Protein AF-A0A8T9BT32-F1 (afdb_monomer_lite)

Radius of gyration: 22.0 Å; chains: 1; bounding box: 37×27×82 Å

Foldseek 3Di:
DDDDDDDDDPPPPPPDDAFQQVWDFPDKDKDWDQADPPWDWDWDGDGNDIDIDGPDGDDDDDVPDPDDTDMDIDTDIDDDPPDDDDDPDDDDDDDDDADPPDDDDDDDDDDDDD

pLDDT: mean 77.17, std 12.27, range [41.19, 91.25]

Structure (mmCIF, N/CA/C/O backbone):
data_AF-A0A8T9BT32-F1
#
_entry.id   AF-A0A8T9BT32-F1
#
loop_
_atom_site.group_PDB
_atom_site.id
_atom_site.type_symbol
_atom_site.label_atom_id
_atom_site.label_alt_id
_atom_site.label_comp_id
_atom_site.label_asym_id
_atom_site.label_entity_id
_atom_site.label_seq_id
_atom_site.pdbx_PDB_ins_code
_atom_site.Cartn_x
_atom_site.Cartn_y
_atom_site.Cartn_z
_atom_site.occupancy
_atom_site.B_iso_or_equiv
_atom_site.auth_seq_id
_atom_site.auth_comp_id
_atom_site.auth_asym_id
_atom_site.auth_atom_id
_atom_site.pdbx_PDB_model_num
ATOM 1 N N . MET A 1 1 ? -23.658 -10.779 -61.616 1.00 41.19 1 MET A N 1
ATOM 2 C CA . MET A 1 1 ? -22.686 -9.852 -60.999 1.00 41.19 1 MET A CA 1
ATOM 3 C C . MET A 1 1 ? -22.618 -10.189 -59.516 1.00 41.19 1 MET A C 1
ATOM 5 O O . MET A 1 1 ? -23.593 -9.952 -58.820 1.00 41.19 1 MET A O 1
ATOM 9 N N . LEU A 1 2 ? -21.547 -10.854 -59.073 1.00 46.88 2 LEU A N 1
ATOM 10 C CA . LEU A 1 2 ? -21.310 -11.222 -57.670 1.00 46.88 2 LEU A CA 1
ATOM 11 C C . LEU A 1 2 ? -20.395 -10.161 -57.037 1.00 46.88 2 LEU A C 1
ATOM 13 O O . LEU A 1 2 ? -19.299 -9.937 -57.543 1.00 46.88 2 LEU A O 1
ATOM 17 N N . TYR A 1 3 ? -20.833 -9.533 -55.948 1.00 52.00 3 TYR A N 1
ATOM 18 C CA . TYR A 1 3 ? -19.992 -8.696 -55.084 1.00 52.00 3 TYR A CA 1
ATOM 19 C C . TYR A 1 3 ? -19.387 -9.584 -53.986 1.00 52.00 3 TYR A C 1
ATOM 21 O O . TYR A 1 3 ? -20.158 -10.277 -53.317 1.00 52.00 3 TYR A O 1
ATOM 29 N N . PRO A 1 4 ? -18.063 -9.594 -53.746 1.00 56.88 4 PRO A N 1
ATOM 30 C CA . PRO A 1 4 ? -17.529 -10.280 -52.583 1.00 56.88 4 PRO A CA 1
ATOM 31 C C . PRO A 1 4 ? -17.692 -9.375 -51.354 1.00 56.88 4 PRO A C 1
ATOM 33 O O . PRO A 1 4 ? -17.246 -8.228 -51.339 1.00 56.88 4 PRO A O 1
ATOM 36 N N . LEU A 1 5 ? -18.343 -9.898 -50.315 1.00 57.25 5 LEU A N 1
ATOM 37 C CA . LEU A 1 5 ? -18.316 -9.328 -48.969 1.00 57.25 5 LEU A CA 1
ATOM 38 C C . LEU A 1 5 ? -16.901 -9.510 -48.408 1.00 57.25 5 LEU A C 1
ATOM 40 O O . LEU A 1 5 ? -16.501 -10.620 -48.060 1.00 57.25 5 LEU A O 1
ATOM 44 N N . ALA A 1 6 ? -16.130 -8.426 -48.348 1.00 56.75 6 ALA A N 1
ATOM 45 C CA . ALA A 1 6 ? -14.842 -8.412 -47.671 1.00 56.75 6 ALA A CA 1
ATOM 46 C C . ALA A 1 6 ? -15.072 -8.417 -46.151 1.00 56.75 6 ALA A C 1
ATOM 48 O O . ALA A 1 6 ? -15.494 -7.419 -45.569 1.00 56.75 6 ALA A O 1
ATOM 49 N N . VAL A 1 7 ? -14.811 -9.555 -45.508 1.00 61.25 7 VAL A N 1
ATOM 50 C CA . VAL A 1 7 ? -14.783 -9.674 -44.047 1.00 61.25 7 VAL A CA 1
ATOM 51 C C . VAL A 1 7 ? -13.437 -9.131 -43.568 1.00 61.25 7 VAL A C 1
ATOM 53 O O . VAL A 1 7 ? -12.406 -9.781 -43.724 1.00 61.25 7 VAL A O 1
ATOM 56 N N . ALA A 1 8 ? -13.431 -7.920 -43.013 1.00 60.69 8 ALA A N 1
ATOM 57 C CA . ALA A 1 8 ? -12.257 -7.370 -42.349 1.00 60.69 8 ALA A CA 1
ATOM 58 C C . ALA A 1 8 ? -12.088 -8.052 -40.981 1.00 60.69 8 ALA A C 1
ATOM 60 O O . ALA A 1 8 ? -12.814 -7.757 -40.033 1.00 60.69 8 ALA A O 1
ATOM 61 N N . ALA A 1 9 ? -11.144 -8.987 -40.881 1.00 60.22 9 ALA A N 1
ATOM 62 C CA . ALA A 1 9 ? -10.727 -9.552 -39.605 1.00 60.22 9 ALA A CA 1
ATOM 63 C C . ALA A 1 9 ? -9.873 -8.517 -38.853 1.00 60.22 9 ALA A C 1
ATOM 65 O O . ALA A 1 9 ? -8.714 -8.287 -39.197 1.00 60.22 9 ALA A O 1
ATOM 66 N N . LEU A 1 10 ? -10.449 -7.875 -37.833 1.00 60.66 10 LEU A N 1
ATOM 67 C CA . LEU A 1 10 ? -9.687 -7.102 -36.854 1.00 60.66 10 LEU A CA 1
ATOM 68 C C . LEU A 1 10 ? -8.825 -8.074 -36.039 1.00 60.66 10 LEU A C 1
ATOM 70 O O . LEU A 1 10 ? -9.321 -8.774 -35.158 1.00 60.66 10 LEU A O 1
ATOM 74 N N . LEU A 1 11 ? -7.528 -8.118 -36.339 1.00 57.34 11 LEU A N 1
ATOM 75 C CA . LEU A 1 11 ? -6.535 -8.731 -35.464 1.00 57.34 11 LEU A CA 1
ATOM 76 C C . LEU A 1 11 ? -6.425 -7.857 -34.208 1.00 57.34 11 LEU A C 1
ATOM 78 O O . LEU A 1 11 ? -5.738 -6.838 -34.203 1.00 57.34 11 LEU A O 1
ATOM 82 N N . ALA A 1 12 ? -7.147 -8.229 -33.153 1.00 57.91 12 ALA A N 1
ATOM 83 C CA . ALA A 1 12 ? -6.936 -7.661 -31.832 1.00 57.91 12 ALA A CA 1
ATOM 84 C C . ALA A 1 12 ? -5.557 -8.115 -31.334 1.00 57.91 12 ALA A C 1
ATOM 86 O O . ALA A 1 12 ? -5.369 -9.268 -30.945 1.00 57.91 12 ALA A O 1
ATOM 87 N N . SER A 1 13 ? -4.573 -7.221 -31.384 1.00 55.69 13 SER A N 1
ATOM 88 C CA . SER A 1 13 ? -3.286 -7.434 -30.728 1.00 55.69 13 SER A CA 1
ATOM 89 C C . SER A 1 13 ? -3.512 -7.447 -29.219 1.00 55.69 13 SER A C 1
ATOM 91 O O . SER A 1 13 ? -3.672 -6.396 -28.602 1.00 55.69 13 SER A O 1
ATOM 93 N N . PHE A 1 14 ? -3.536 -8.633 -28.612 1.00 55.38 14 PHE A N 1
ATOM 94 C CA . PHE A 1 14 ? -3.454 -8.756 -27.161 1.00 55.38 14 PHE A CA 1
ATOM 95 C C . PHE A 1 14 ? -2.028 -8.394 -26.749 1.00 55.38 14 PHE A C 1
ATOM 97 O O . PHE A 1 14 ? -1.112 -9.210 -26.840 1.00 55.38 14 PHE A O 1
ATOM 104 N N . THR A 1 15 ? -1.815 -7.150 -26.328 1.00 58.97 15 THR A N 1
ATOM 105 C CA . THR A 1 15 ? -0.602 -6.785 -25.597 1.00 58.97 15 THR A CA 1
ATOM 106 C C . THR A 1 15 ? -0.613 -7.563 -24.288 1.00 58.97 15 THR A C 1
ATOM 108 O O . THR A 1 15 ? -1.378 -7.242 -23.377 1.00 58.97 15 THR A O 1
ATOM 111 N N . GLN A 1 16 ? 0.190 -8.622 -24.209 1.00 62.41 16 GLN A N 1
ATOM 112 C CA . GLN A 1 16 ? 0.382 -9.352 -22.966 1.00 62.41 16 GLN A CA 1
ATOM 113 C C . GLN A 1 16 ? 1.037 -8.405 -21.958 1.00 62.41 16 GLN A C 1
ATOM 115 O O . GLN A 1 16 ? 2.130 -7.894 -22.202 1.00 62.41 16 GLN A O 1
ATOM 120 N N . ALA A 1 17 ? 0.338 -8.128 -20.855 1.00 69.25 17 ALA A N 1
ATOM 121 C CA . ALA A 1 17 ? 0.871 -7.297 -19.788 1.00 69.25 17 ALA A CA 1
ATOM 122 C C . ALA A 1 17 ? 2.151 -7.944 -19.251 1.00 69.25 17 ALA A C 1
ATOM 124 O O . ALA A 1 17 ? 2.162 -9.130 -18.914 1.00 69.25 17 ALA A O 1
ATOM 125 N N . ALA A 1 18 ? 3.230 -7.171 -19.185 1.00 74.88 18 ALA A N 1
ATOM 126 C CA . ALA A 1 18 ? 4.459 -7.657 -18.589 1.00 74.88 18 ALA A CA 1
ATOM 127 C C . ALA A 1 18 ? 4.226 -7.970 -17.097 1.00 74.88 18 ALA A C 1
ATOM 129 O O . ALA A 1 18 ? 3.472 -7.241 -16.440 1.00 74.88 18 ALA A O 1
ATOM 130 N N . PRO A 1 19 ? 4.817 -9.049 -16.554 1.00 79.69 19 PRO A N 1
ATOM 131 C CA . PRO A 1 19 ? 4.597 -9.427 -15.164 1.00 79.69 19 PRO A CA 1
ATOM 132 C C . PRO A 1 19 ? 5.104 -8.342 -14.212 1.00 79.69 19 PRO A C 1
ATOM 134 O O . PRO A 1 19 ? 6.214 -7.833 -14.364 1.00 79.69 19 PRO A O 1
ATOM 137 N N . LEU A 1 20 ? 4.291 -7.981 -13.224 1.00 80.00 20 LEU A N 1
ATOM 138 C CA . LEU A 1 20 ? 4.608 -6.923 -12.267 1.00 80.00 20 LEU A CA 1
ATOM 139 C C . LEU A 1 20 ? 5.690 -7.356 -11.265 1.00 80.00 20 LEU A C 1
ATOM 141 O O . LEU A 1 20 ? 6.420 -6.521 -10.746 1.00 80.00 20 LEU A O 1
ATOM 145 N N . ASP A 1 21 ? 5.820 -8.656 -11.013 1.00 79.75 21 ASP A N 1
ATOM 146 C CA . ASP A 1 21 ? 6.877 -9.252 -10.187 1.00 79.75 21 ASP A CA 1
ATOM 147 C C . ASP A 1 21 ? 8.282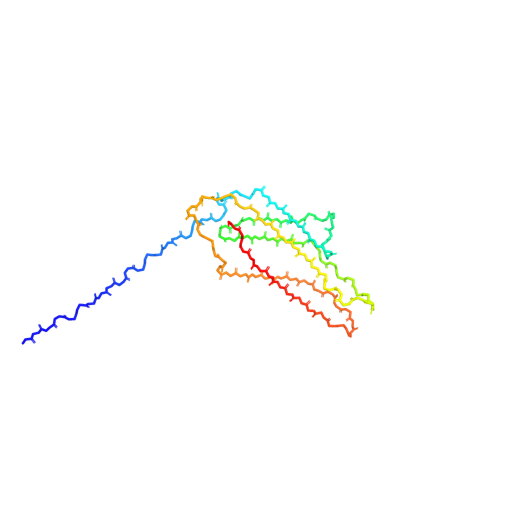 -9.182 -10.812 1.00 79.75 21 ASP A C 1
ATOM 149 O O . ASP A 1 21 ? 9.273 -9.347 -10.104 1.00 79.75 21 ASP A O 1
ATOM 153 N N . THR A 1 22 ? 8.387 -8.852 -12.104 1.00 82.75 22 THR A N 1
ATOM 154 C CA . THR A 1 22 ? 9.670 -8.501 -12.741 1.00 82.75 22 THR A CA 1
ATOM 155 C C . THR A 1 22 ? 10.102 -7.062 -12.457 1.00 82.75 22 THR A C 1
ATOM 157 O O . THR A 1 22 ? 11.245 -6.695 -12.736 1.00 82.75 22 THR A O 1
ATOM 160 N N . LEU A 1 23 ? 9.209 -6.239 -11.898 1.00 83.19 23 LEU A N 1
ATOM 161 C CA . LEU A 1 23 ? 9.491 -4.853 -11.551 1.00 83.19 23 LEU A CA 1
ATOM 162 C C . LEU A 1 23 ? 10.016 -4.744 -10.121 1.00 83.19 23 LEU A C 1
ATOM 164 O O . LEU A 1 23 ? 9.657 -5.507 -9.225 1.00 83.19 23 LEU A O 1
ATOM 168 N N . THR A 1 24 ? 10.865 -3.746 -9.895 1.00 86.12 24 THR A N 1
ATOM 169 C CA . THR A 1 24 ? 11.436 -3.498 -8.571 1.00 86.12 24 THR A CA 1
ATOM 170 C C . THR A 1 24 ? 10.526 -2.576 -7.768 1.00 86.12 24 THR A C 1
ATOM 172 O O . THR A 1 24 ? 10.271 -1.440 -8.169 1.00 86.12 24 THR A O 1
ATOM 175 N N . LEU A 1 25 ? 10.079 -3.050 -6.605 1.00 87.69 25 LEU A N 1
ATOM 176 C CA . LEU A 1 25 ? 9.476 -2.218 -5.565 1.00 87.69 25 LEU A CA 1
ATOM 177 C C . LEU A 1 25 ? 10.585 -1.379 -4.923 1.00 87.69 25 LEU A C 1
ATOM 179 O O . LEU A 1 25 ? 11.477 -1.924 -4.275 1.00 87.69 25 LEU A O 1
ATOM 183 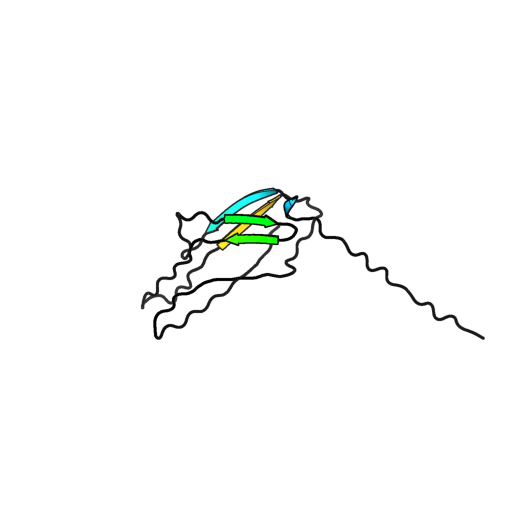N N . THR A 1 26 ? 10.566 -0.065 -5.124 1.00 88.81 26 THR A N 1
ATOM 184 C CA . THR A 1 26 ? 11.640 0.826 -4.650 1.00 88.81 26 THR A CA 1
ATOM 185 C C . THR A 1 26 ? 11.312 1.500 -3.331 1.00 88.81 26 THR A C 1
ATOM 187 O O . THR A 1 26 ? 12.217 1.868 -2.582 1.00 88.81 26 THR A O 1
ATOM 190 N N . ASN A 1 27 ? 10.027 1.674 -3.029 1.00 88.25 27 ASN A N 1
ATOM 191 C CA . ASN A 1 27 ? 9.594 2.273 -1.781 1.00 88.25 27 ASN A CA 1
ATOM 192 C C . ASN A 1 27 ? 8.207 1.776 -1.379 1.00 88.25 27 ASN A C 1
ATOM 194 O O . ASN A 1 27 ? 7.328 1.591 -2.220 1.00 88.25 27 ASN A O 1
ATOM 198 N N . ILE A 1 28 ? 8.026 1.592 -0.076 1.00 88.56 28 ILE A N 1
ATOM 199 C CA . ILE A 1 28 ? 6.731 1.370 0.554 1.00 88.56 28 ILE A CA 1
ATOM 200 C C . ILE A 1 28 ? 6.613 2.442 1.629 1.00 88.56 28 ILE A C 1
ATOM 202 O O . ILE A 1 28 ? 7.462 2.523 2.518 1.00 88.56 28 ILE A O 1
ATOM 206 N N . SER A 1 29 ? 5.575 3.264 1.543 1.00 88.44 29 SER A N 1
ATOM 207 C CA . SER A 1 29 ? 5.272 4.278 2.550 1.00 88.44 29 SER A CA 1
ATOM 208 C C . SER A 1 29 ? 3.816 4.182 2.967 1.00 88.44 29 SER A C 1
ATOM 210 O O . SER A 1 29 ? 2.942 3.830 2.176 1.00 88.44 29 SER A O 1
ATOM 212 N N . HIS A 1 30 ? 3.555 4.484 4.231 1.00 87.81 30 HIS A N 1
ATOM 213 C CA . HIS A 1 30 ? 2.210 4.541 4.777 1.00 87.81 30 HIS A CA 1
ATOM 214 C C . HIS A 1 30 ? 2.050 5.811 5.606 1.00 87.81 30 HIS A C 1
ATOM 216 O O . HIS A 1 30 ? 3.023 6.345 6.137 1.00 87.81 30 HIS A O 1
ATOM 222 N N . TRP A 1 31 ? 0.827 6.323 5.675 1.00 86.56 31 TRP A N 1
ATOM 223 C CA . TRP A 1 31 ? 0.505 7.537 6.423 1.00 86.56 31 TRP A CA 1
ATOM 224 C C . TRP A 1 31 ? -0.969 7.538 6.823 1.00 86.56 31 TRP A C 1
ATOM 226 O O . TRP A 1 31 ? -1.746 6.686 6.398 1.00 86.56 31 TRP A O 1
ATOM 236 N N . GLY A 1 32 ? -1.364 8.528 7.615 1.00 84.31 32 GLY A N 1
ATOM 237 C CA . GLY A 1 32 ? -2.736 8.677 8.087 1.00 84.31 32 GLY A CA 1
ATOM 238 C C . GLY A 1 32 ? -2.885 8.305 9.555 1.00 84.31 32 GLY A C 1
ATOM 239 O O . GLY A 1 32 ? -2.016 7.681 10.165 1.00 84.31 32 GLY A O 1
ATOM 240 N N . THR A 1 33 ? -3.987 8.762 10.132 1.00 82.69 33 THR A N 1
ATOM 241 C CA . THR A 1 33 ? -4.226 8.749 11.578 1.00 82.69 33 THR A CA 1
ATOM 242 C C . THR A 1 33 ? -4.808 7.431 12.086 1.00 82.69 33 THR A C 1
ATOM 244 O O . THR A 1 33 ? -4.729 7.163 13.279 1.00 82.69 33 THR A O 1
ATOM 247 N N . GLY A 1 34 ? -5.340 6.584 11.195 1.00 80.50 34 GLY A N 1
ATOM 248 C CA . GLY A 1 34 ? -5.839 5.249 11.549 1.00 80.50 34 GLY A CA 1
ATOM 249 C C . GLY A 1 34 ? -4.792 4.135 11.432 1.00 80.50 34 GLY A C 1
ATOM 250 O O . GLY A 1 34 ? -5.088 2.978 11.730 1.00 80.50 34 GLY A O 1
ATOM 251 N N . CYS A 1 35 ? -3.575 4.462 10.983 1.00 80.62 35 CYS A N 1
ATOM 252 C CA . CYS A 1 35 ? -2.494 3.492 10.824 1.00 80.62 35 CYS A CA 1
ATOM 253 C C . CYS A 1 35 ? -1.696 3.347 12.118 1.00 80.62 35 CYS A C 1
ATOM 255 O O . CYS A 1 35 ? -1.257 4.367 12.663 1.00 80.62 35 CYS A O 1
ATOM 257 N N . PRO A 1 36 ? -1.405 2.114 12.569 1.00 72.56 36 PRO A N 1
ATOM 258 C CA . PRO A 1 36 ? -0.431 1.925 13.629 1.00 72.56 36 PRO A CA 1
ATOM 259 C C . PRO A 1 36 ? 0.946 2.360 13.107 1.00 72.56 36 PRO A C 1
ATOM 261 O O . PRO A 1 36 ? 1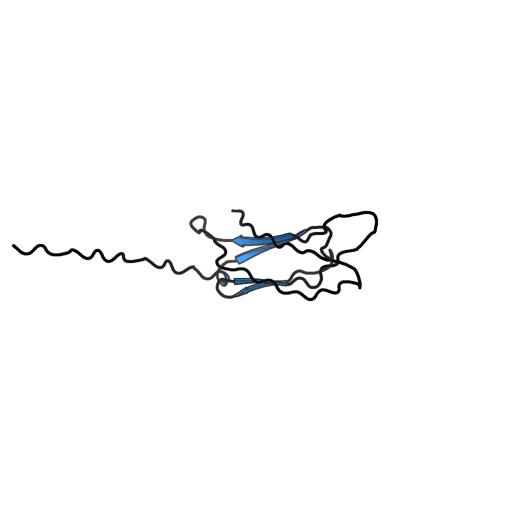.406 1.889 12.067 1.00 72.56 36 PRO A O 1
ATOM 264 N N . GLN A 1 37 ? 1.573 3.316 13.792 1.00 71.75 37 GLN A N 1
ATOM 265 C CA . GLN A 1 37 ? 2.812 3.968 13.335 1.00 71.75 37 GLN A CA 1
ATOM 266 C C . GLN A 1 37 ? 4.048 3.069 13.476 1.00 71.75 37 GLN A C 1
ATOM 268 O O . GLN A 1 37 ? 5.061 3.270 12.819 1.00 71.75 37 GLN A O 1
ATOM 273 N N . ASP A 1 38 ? 3.946 2.073 14.340 1.00 70.00 38 ASP A N 1
ATOM 274 C CA . ASP A 1 38 ? 4.937 1.058 14.675 1.00 70.00 38 ASP A CA 1
ATOM 275 C C . ASP A 1 38 ? 4.734 -0.257 13.903 1.00 70.00 38 ASP A C 1
ATOM 277 O O . ASP A 1 38 ? 5.564 -1.165 13.972 1.00 70.00 38 ASP A O 1
ATOM 281 N N . SER A 1 39 ? 3.640 -0.372 13.147 1.00 66.50 39 SER A N 1
ATOM 282 C CA . SER A 1 39 ? 3.317 -1.573 12.384 1.00 66.50 39 SER A CA 1
ATOM 283 C C . SER A 1 39 ? 3.958 -1.573 11.004 1.00 66.50 39 SER A C 1
ATOM 285 O O . SER A 1 39 ? 3.728 -0.679 10.192 1.00 66.50 39 SER A O 1
ATOM 287 N N . SER A 1 40 ? 4.691 -2.642 10.692 1.00 74.75 40 SER A N 1
ATOM 288 C CA . SER A 1 40 ? 5.188 -2.877 9.341 1.00 74.75 40 SER A CA 1
ATOM 289 C C . SER A 1 40 ? 4.054 -3.360 8.434 1.00 74.75 40 SER A C 1
ATOM 291 O O . SER A 1 40 ? 3.472 -4.431 8.619 1.00 74.75 40 SER A O 1
ATOM 293 N N . VAL A 1 41 ? 3.732 -2.561 7.418 1.00 84.19 41 VAL A N 1
ATOM 294 C CA . VAL A 1 41 ? 2.900 -3.015 6.301 1.00 84.19 41 VAL A CA 1
ATOM 295 C C . VAL A 1 41 ? 3.717 -4.004 5.478 1.00 84.19 41 VAL A C 1
ATOM 297 O O . VAL A 1 41 ? 4.850 -3.713 5.095 1.00 84.19 41 VAL A O 1
ATOM 300 N N . SER A 1 42 ? 3.146 -5.169 5.183 1.00 87.38 42 SER A N 1
ATOM 301 C CA . SER A 1 42 ? 3.780 -6.123 4.269 1.00 87.38 42 SER A CA 1
ATOM 302 C C . SER A 1 42 ? 3.245 -5.912 2.858 1.00 87.38 42 SER A C 1
ATOM 304 O O . SER A 1 42 ? 2.033 -5.869 2.651 1.00 87.38 42 SER A O 1
ATOM 306 N N . VAL A 1 43 ? 4.148 -5.764 1.890 1.00 89.44 43 VAL A N 1
ATOM 307 C CA . VAL A 1 43 ? 3.813 -5.631 0.469 1.00 89.44 43 VAL A CA 1
ATOM 308 C C . VAL A 1 43 ? 4.614 -6.659 -0.313 1.00 89.44 43 VAL A C 1
ATOM 310 O O . VAL A 1 43 ? 5.808 -6.836 -0.081 1.00 89.44 43 VAL A O 1
ATOM 313 N N . SER A 1 44 ? 3.950 -7.351 -1.230 1.00 88.69 44 SER A N 1
ATOM 314 C CA . SER A 1 44 ? 4.560 -8.339 -2.118 1.00 88.69 44 SER A CA 1
ATOM 315 C C . SER A 1 44 ? 3.936 -8.266 -3.505 1.00 88.69 44 SER A C 1
ATOM 317 O O . SER A 1 44 ? 2.802 -7.813 -3.666 1.00 88.69 44 SER A O 1
ATOM 319 N N . THR A 1 45 ? 4.670 -8.727 -4.510 1.00 88.50 45 THR A N 1
ATOM 320 C CA . THR A 1 45 ? 4.183 -8.887 -5.881 1.00 88.50 45 THR A CA 1
ATOM 321 C C . THR A 1 45 ? 4.096 -10.368 -6.227 1.00 88.50 45 THR A C 1
ATOM 323 O O . THR A 1 45 ? 4.899 -11.179 -5.768 1.00 88.50 45 THR A O 1
ATOM 326 N N . SER A 1 46 ? 3.084 -10.746 -7.004 1.00 85.75 46 SER A N 1
ATOM 327 C CA . SER A 1 46 ? 2.952 -12.099 -7.550 1.00 85.75 46 SER A CA 1
ATOM 328 C C . SER A 1 46 ? 2.249 -12.019 -8.900 1.00 85.75 46 SER A C 1
ATOM 330 O O . SER A 1 46 ? 1.093 -11.588 -8.969 1.00 85.75 46 SER A O 1
ATOM 332 N N . GLY A 1 47 ? 2.954 -12.363 -9.981 1.00 85.88 47 GLY A N 1
ATOM 333 C CA . GLY A 1 47 ? 2.471 -12.163 -11.344 1.00 85.88 47 GLY A CA 1
ATOM 334 C C . GLY A 1 47 ? 2.151 -10.692 -11.609 1.00 85.88 47 GLY A C 1
ATOM 335 O O . GLY A 1 47 ? 3.016 -9.827 -11.505 1.00 85.88 47 GLY A O 1
ATOM 336 N N . ASN A 1 48 ? 0.891 -10.390 -11.924 1.00 86.94 48 ASN A N 1
ATOM 337 C CA . ASN A 1 48 ? 0.405 -9.030 -12.183 1.00 86.94 48 ASN A CA 1
ATOM 338 C C . ASN A 1 48 ? -0.300 -8.379 -10.977 1.00 86.94 48 ASN A C 1
ATOM 340 O O . ASN A 1 48 ? -0.991 -7.374 -11.146 1.00 86.94 48 ASN A O 1
ATOM 344 N N . SER A 1 49 ? -0.133 -8.933 -9.774 1.00 88.06 49 SER A N 1
ATOM 345 C CA . SER A 1 49 ? -0.824 -8.479 -8.563 1.00 88.06 49 SER A CA 1
ATOM 346 C C . SER A 1 49 ? 0.133 -7.867 -7.545 1.00 88.06 49 SER A C 1
ATOM 348 O O . SER A 1 49 ? 1.193 -8.427 -7.261 1.00 88.06 49 SER A O 1
ATOM 350 N N . ILE A 1 50 ? -0.290 -6.756 -6.936 1.00 89.00 50 ILE A N 1
ATOM 351 C CA . ILE A 1 50 ? 0.297 -6.213 -5.704 1.00 89.00 50 ILE A CA 1
ATOM 352 C C . ILE A 1 50 ? -0.571 -6.679 -4.540 1.00 89.00 50 ILE A C 1
ATOM 354 O O . ILE A 1 50 ? -1.770 -6.405 -4.508 1.00 89.00 50 ILE A O 1
ATOM 358 N N . ASN A 1 51 ? 0.039 -7.354 -3.574 1.00 91.25 51 ASN A N 1
ATOM 359 C CA . ASN A 1 51 ? -0.613 -7.780 -2.346 1.00 91.25 51 ASN A CA 1
ATOM 360 C C . ASN A 1 51 ? -0.067 -6.950 -1.191 1.00 91.25 51 ASN A C 1
ATOM 362 O O . ASN A 1 51 ? 1.122 -7.030 -0.882 1.00 91.25 51 ASN A O 1
ATOM 366 N N . ALA A 1 52 ? -0.940 -6.182 -0.548 1.00 89.50 52 ALA A N 1
ATOM 367 C CA . ALA A 1 52 ? -0.622 -5.429 0.652 1.00 89.50 52 ALA A CA 1
ATOM 368 C C . ALA A 1 52 ? -1.427 -5.968 1.832 1.00 89.50 52 ALA A C 1
ATOM 370 O O . ALA A 1 52 ? -2.636 -6.179 1.721 1.00 89.50 52 ALA A O 1
ATOM 371 N N . LYS A 1 53 ? -0.762 -6.171 2.968 1.00 88.31 53 LYS A N 1
ATOM 372 C CA . LYS A 1 53 ? -1.400 -6.597 4.209 1.00 88.31 53 LYS A CA 1
ATOM 373 C C . LYS A 1 53 ? -0.993 -5.671 5.344 1.00 88.31 53 LYS A C 1
ATOM 375 O O . LYS A 1 53 ? 0.179 -5.598 5.723 1.00 88.31 53 LYS A O 1
ATOM 380 N N . TYR A 1 54 ? -2.009 -5.012 5.887 1.00 82.75 54 TYR A N 1
ATOM 381 C CA . TYR A 1 54 ? -1.945 -4.284 7.142 1.00 82.75 54 TYR A CA 1
ATOM 382 C C . TYR A 1 54 ? -2.193 -5.249 8.306 1.00 82.75 54 TYR A C 1
ATOM 384 O O . TYR A 1 54 ? -3.081 -6.098 8.201 1.00 82.75 54 TYR A O 1
ATOM 392 N N . PRO A 1 55 ? -1.425 -5.154 9.404 1.00 79.38 55 PRO A N 1
ATOM 393 C CA . PRO A 1 55 ? -1.641 -6.007 10.569 1.00 79.38 55 PRO A CA 1
ATOM 394 C C . PRO A 1 55 ? -2.897 -5.608 11.349 1.00 79.38 55 PRO A C 1
ATOM 396 O O . PRO A 1 55 ? -3.613 -6.480 11.831 1.00 79.38 55 PRO A O 1
ATOM 399 N N . SER A 1 56 ? -3.184 -4.310 11.452 1.00 76.56 56 SER A N 1
ATOM 400 C CA . SER A 1 56 ? -4.396 -3.799 12.083 1.00 76.56 56 SER A CA 1
ATOM 401 C C . SER A 1 56 ? -4.725 -2.391 11.588 1.00 76.56 56 SER A C 1
ATOM 403 O O . SER A 1 56 ? -3.849 -1.632 11.171 1.00 76.56 56 SER A O 1
ATOM 405 N N . PHE A 1 57 ? -6.012 -2.061 11.638 1.00 74.19 57 PHE A N 1
ATOM 406 C CA . PHE A 1 57 ? -6.544 -0.717 11.460 1.00 74.19 57 PHE A CA 1
ATOM 407 C C . PHE A 1 57 ? -7.430 -0.435 12.670 1.00 74.19 57 PHE A C 1
ATOM 409 O O . PHE A 1 57 ? -8.383 -1.173 12.920 1.00 74.19 57 PHE A O 1
ATOM 416 N N . ALA A 1 58 ? -7.080 0.577 13.460 1.00 71.25 58 ALA A N 1
ATOM 417 C CA . ALA A 1 58 ? -7.820 0.924 14.664 1.00 71.25 58 ALA A CA 1
ATOM 418 C C . ALA A 1 58 ? -8.516 2.265 14.450 1.00 71.25 58 ALA A C 1
ATOM 420 O O . ALA A 1 58 ? -7.869 3.281 14.204 1.00 71.25 58 ALA A O 1
ATOM 421 N N . VAL A 1 59 ? -9.842 2.264 14.568 1.00 70.38 59 VAL A N 1
ATOM 422 C CA . VAL A 1 59 ? -10.648 3.486 14.555 1.00 70.38 59 VAL A CA 1
ATOM 423 C C . VAL A 1 59 ? -11.174 3.708 15.962 1.00 70.38 59 VAL A C 1
ATOM 425 O O . VAL A 1 59 ? -11.893 2.871 16.505 1.00 70.38 59 VAL A O 1
ATOM 428 N N . THR A 1 60 ? -10.808 4.828 16.572 1.00 67.38 60 THR A N 1
ATOM 429 C CA . THR A 1 60 ? -11.361 5.251 17.857 1.00 67.38 60 THR A CA 1
ATOM 430 C C . THR A 1 60 ? -12.696 5.953 17.643 1.00 67.38 60 THR A C 1
ATOM 432 O O . THR A 1 60 ? -12.798 6.919 16.894 1.00 67.38 60 THR A O 1
ATOM 435 N N . THR A 1 61 ? -13.737 5.482 18.327 1.00 60.28 61 THR A N 1
ATOM 436 C CA . THR A 1 61 ? -15.038 6.156 18.376 1.00 60.28 61 THR A CA 1
ATOM 437 C C . THR A 1 61 ? -15.030 7.149 19.537 1.00 60.28 61 THR A C 1
ATOM 439 O O . THR A 1 61 ? -15.262 6.755 20.683 1.00 60.28 61 THR A O 1
ATOM 442 N N . THR A 1 62 ? -14.735 8.425 19.291 1.00 56.72 62 THR A N 1
ATOM 443 C CA . THR A 1 62 ? -14.937 9.476 20.301 1.00 56.72 62 THR A CA 1
ATOM 444 C C . THR A 1 62 ? -16.264 10.197 20.030 1.00 56.72 62 THR A C 1
ATOM 446 O O . THR A 1 62 ? -16.561 10.502 18.877 1.00 56.72 62 THR A O 1
ATOM 449 N N . PRO A 1 63 ? -17.086 10.498 21.060 1.00 55.03 63 PRO A N 1
ATOM 450 C CA . PRO A 1 63 ? -18.375 11.180 20.875 1.00 55.03 63 PRO A CA 1
ATOM 451 C C . PRO A 1 63 ? -18.280 12.558 20.206 1.00 55.03 63 PRO A C 1
ATOM 453 O O . PRO A 1 63 ? -19.285 13.071 19.725 1.00 55.03 63 PRO A O 1
ATOM 456 N N . GLN A 1 64 ? -17.088 13.161 20.205 1.00 46.00 64 GLN A N 1
ATOM 457 C CA . GLN A 1 64 ? -16.879 14.539 19.779 1.00 46.00 64 GLN A CA 1
ATOM 458 C C . GLN A 1 64 ? -16.403 14.669 18.328 1.00 46.00 64 GLN A C 1
ATOM 460 O O . GLN A 1 64 ? -16.584 15.736 17.752 1.00 46.00 64 GLN A O 1
ATOM 465 N N . ASP A 1 65 ? -15.860 13.618 17.703 1.00 49.25 65 ASP A N 1
ATOM 466 C CA . ASP A 1 65 ? -15.272 13.757 16.375 1.00 49.25 65 ASP A CA 1
ATOM 467 C C . ASP A 1 65 ? -15.795 12.703 15.400 1.00 49.25 65 ASP A C 1
ATOM 469 O O . ASP A 1 65 ? -15.375 11.550 15.377 1.00 49.25 65 ASP A O 1
ATOM 473 N N . GLN A 1 66 ? -16.638 13.167 14.479 1.00 52.97 66 GLN A N 1
ATOM 474 C CA . GLN A 1 66 ? -16.913 12.539 13.183 1.00 52.97 66 GLN A CA 1
ATOM 475 C C . GLN A 1 66 ? -15.655 12.511 12.278 1.00 52.97 66 GLN A C 1
ATOM 477 O O . GLN A 1 66 ? -15.755 12.642 11.056 1.00 52.97 66 GLN A O 1
ATOM 482 N N . THR A 1 67 ? -14.448 12.414 12.844 1.00 60.69 67 THR A N 1
ATOM 483 C CA . THR A 1 67 ? -13.208 12.404 12.069 1.00 60.69 67 THR A CA 1
ATOM 484 C C . THR A 1 67 ? -13.017 11.021 11.477 1.00 60.69 67 THR A C 1
ATOM 486 O O . THR A 1 67 ? -12.656 10.059 12.152 1.00 60.69 67 THR A O 1
ATOM 489 N N . SER A 1 68 ? -13.273 10.929 10.173 1.00 70.69 68 SER A N 1
ATOM 490 C CA . SER A 1 68 ? -12.893 9.766 9.380 1.00 70.69 68 SER A CA 1
ATOM 491 C C . SER A 1 68 ? -11.393 9.526 9.559 1.00 70.69 68 SER A C 1
ATOM 493 O O . SER A 1 68 ? -10.572 10.341 9.140 1.00 70.69 68 SER A O 1
ATOM 495 N N . GLN A 1 69 ? -11.039 8.427 10.221 1.00 81.00 69 GLN A N 1
ATOM 496 C CA . GLN A 1 69 ? -9.662 7.954 10.277 1.00 81.00 69 GLN A CA 1
ATOM 497 C C . GLN A 1 69 ? -9.340 7.277 8.947 1.00 81.00 69 GLN A C 1
ATOM 499 O O . GLN A 1 69 ? -10.201 6.628 8.353 1.00 81.00 69 GLN A O 1
ATOM 504 N N . PHE A 1 70 ? -8.108 7.418 8.470 1.00 84.81 70 PHE A N 1
ATOM 505 C CA . PHE A 1 70 ? -7.692 6.802 7.215 1.00 84.81 70 PHE A CA 1
ATOM 506 C C . PHE A 1 70 ? -6.287 6.218 7.313 1.00 84.81 70 PHE A C 1
ATOM 508 O O . PHE A 1 70 ? -5.480 6.618 8.158 1.00 84.81 70 PHE A O 1
ATOM 515 N N . CYS A 1 71 ? -6.021 5.285 6.406 1.00 85.56 71 CYS A N 1
ATOM 516 C CA . CYS A 1 71 ? -4.717 4.698 6.164 1.00 85.56 71 CYS A CA 1
ATOM 517 C C . CYS A 1 71 ? -4.369 4.811 4.685 1.00 85.56 71 CYS A C 1
ATOM 519 O O . CYS A 1 71 ? -5.050 4.237 3.839 1.00 85.56 71 CYS A O 1
ATOM 521 N N . GLY A 1 72 ? -3.309 5.552 4.381 1.00 88.19 72 GLY A N 1
ATOM 522 C CA . GLY A 1 72 ? -2.703 5.601 3.059 1.00 88.19 72 GLY A CA 1
ATOM 523 C C . GLY A 1 72 ? -1.590 4.567 2.924 1.00 88.19 72 GLY A C 1
ATOM 524 O O . GLY A 1 72 ? -0.807 4.376 3.857 1.00 88.19 72 GLY A O 1
ATOM 525 N N . LEU A 1 73 ? -1.519 3.935 1.751 1.00 88.69 73 LEU A N 1
ATOM 526 C CA . LEU A 1 73 ? -0.400 3.116 1.293 1.00 88.69 73 LEU A CA 1
ATOM 527 C C . LEU A 1 73 ? 0.071 3.656 -0.052 1.00 88.69 73 LEU A C 1
ATOM 529 O O . LEU A 1 73 ? -0.728 3.754 -0.984 1.00 88.69 73 LEU A O 1
ATOM 533 N N . ALA A 1 74 ? 1.361 3.936 -0.181 1.00 91.06 74 ALA A N 1
ATOM 534 C CA . ALA A 1 74 ? 1.993 4.159 -1.469 1.00 91.06 74 ALA A CA 1
ATOM 535 C C . ALA A 1 74 ? 3.057 3.093 -1.695 1.00 91.06 74 ALA A C 1
ATOM 537 O O . ALA A 1 74 ? 3.901 2.820 -0.839 1.00 91.06 74 ALA A O 1
ATOM 538 N N . VAL A 1 75 ? 2.985 2.498 -2.879 1.00 89.75 75 VAL A N 1
ATOM 539 C CA . VAL A 1 75 ? 3.929 1.505 -3.367 1.00 89.75 75 VAL A CA 1
ATOM 540 C C . VAL A 1 75 ? 4.569 2.084 -4.617 1.00 89.75 75 VAL A C 1
ATOM 542 O O . VAL A 1 75 ? 3.896 2.271 -5.630 1.00 89.75 75 VAL A O 1
ATOM 545 N N . THR A 1 76 ? 5.859 2.383 -4.538 1.00 91.00 76 THR A N 1
ATOM 546 C CA . THR A 1 76 ? 6.620 2.912 -5.669 1.00 91.00 76 THR A CA 1
ATOM 547 C C . THR A 1 76 ? 7.260 1.761 -6.424 1.00 91.00 76 THR A C 1
ATOM 549 O O . THR A 1 76 ? 7.958 0.927 -5.842 1.00 91.00 76 THR A O 1
ATOM 552 N N . ILE A 1 77 ? 7.029 1.730 -7.734 1.00 88.06 77 ILE A N 1
ATOM 553 C CA . ILE A 1 77 ? 7.557 0.713 -8.638 1.00 88.06 77 ILE A CA 1
ATOM 554 C C . ILE A 1 77 ? 8.489 1.395 -9.639 1.00 88.06 77 ILE A C 1
ATOM 556 O O . ILE A 1 77 ? 8.111 2.381 -10.269 1.00 88.06 77 ILE A O 1
ATOM 560 N N . ALA A 1 78 ? 9.699 0.866 -9.807 1.00 89.19 78 ALA A N 1
ATOM 561 C CA . ALA A 1 78 ? 10.569 1.255 -10.909 1.00 89.19 78 ALA A CA 1
ATOM 562 C C . ALA A 1 78 ? 10.159 0.503 -12.177 1.00 89.19 78 ALA A C 1
ATOM 564 O O . ALA A 1 78 ? 10.222 -0.727 -12.224 1.00 89.19 78 ALA A O 1
ATOM 565 N N . ALA A 1 79 ? 9.768 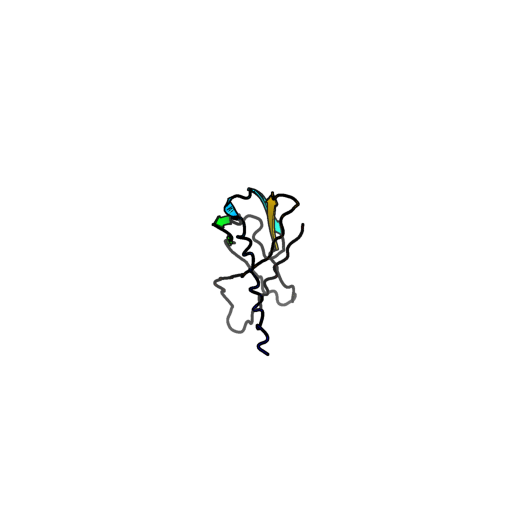1.251 -13.206 1.00 85.81 79 ALA A N 1
ATOM 566 C CA . ALA A 1 79 ? 9.375 0.709 -14.496 1.00 85.81 79 ALA A CA 1
ATOM 567 C C . ALA A 1 79 ? 9.885 1.577 -15.659 1.00 85.81 79 ALA A C 1
ATOM 569 O O . ALA A 1 79 ? 10.198 2.753 -15.458 1.00 85.81 79 ALA A O 1
ATOM 570 N N . PRO A 1 80 ? 9.972 1.026 -16.883 1.00 85.62 80 PRO A N 1
ATOM 571 C CA . PRO A 1 80 ? 10.335 1.805 -18.062 1.00 85.62 80 PRO A CA 1
ATO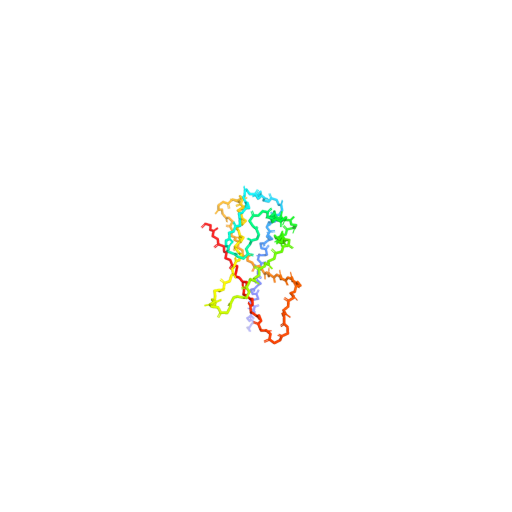M 572 C C . PRO A 1 80 ? 9.314 2.911 -18.363 1.00 85.62 80 PRO A C 1
ATOM 574 O O . PRO A 1 80 ? 8.109 2.695 -18.276 1.00 85.62 80 PRO A O 1
ATOM 577 N N . ALA A 1 81 ? 9.792 4.073 -18.815 1.00 82.31 81 ALA A N 1
ATOM 578 C CA . ALA A 1 81 ? 8.955 5.252 -19.076 1.00 82.31 81 ALA A CA 1
ATOM 579 C C . ALA A 1 81 ? 7.885 5.063 -20.174 1.00 82.31 81 ALA A C 1
ATOM 581 O O . ALA A 1 81 ? 6.962 5.861 -20.279 1.00 82.31 81 ALA A O 1
ATOM 582 N N . SER A 1 82 ? 7.999 4.028 -21.012 1.00 83.94 82 SER A N 1
ATOM 583 C CA . SER A 1 82 ? 7.021 3.712 -22.062 1.00 83.94 82 SER A CA 1
ATOM 584 C C . SER A 1 82 ? 5.844 2.861 -21.579 1.00 83.94 82 SER A C 1
ATOM 586 O O . SER A 1 82 ? 4.950 2.554 -22.370 1.00 83.94 82 SER A O 1
ATOM 588 N N . TRP A 1 83 ? 5.847 2.431 -20.316 1.00 83.62 83 TRP A N 1
ATOM 589 C CA . TRP A 1 83 ? 4.816 1.550 -19.784 1.00 83.62 83 TRP A CA 1
ATOM 590 C C . TRP A 1 83 ? 3.598 2.337 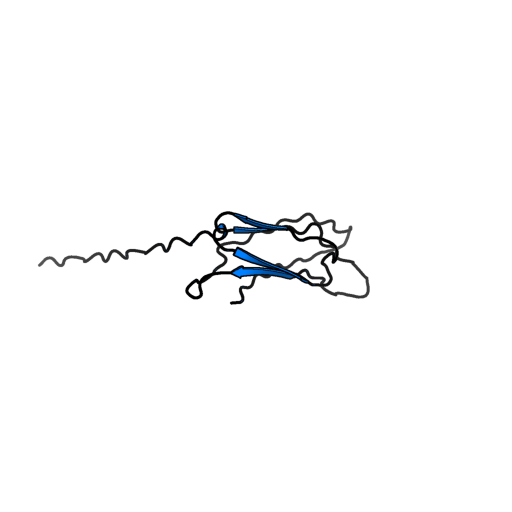-19.320 1.00 83.62 83 TRP A C 1
ATOM 592 O O . TRP A 1 83 ? 3.702 3.431 -18.773 1.00 83.62 83 TRP A O 1
ATOM 602 N N . GLN A 1 84 ? 2.429 1.738 -19.524 1.00 82.81 84 GLN A N 1
ATOM 603 C CA . GLN A 1 84 ? 1.162 2.235 -19.006 1.00 82.81 84 GLN A CA 1
ATOM 604 C C . GLN A 1 84 ? 0.616 1.230 -18.000 1.00 82.81 84 GLN A C 1
ATOM 606 O O . GLN A 1 84 ? 0.721 0.018 -18.198 1.00 82.81 84 GLN A O 1
ATOM 611 N N . PHE A 1 85 ? 0.018 1.744 -16.932 1.00 80.31 85 PHE A N 1
ATOM 612 C CA . PHE A 1 85 ? -0.530 0.943 -15.846 1.00 80.31 85 PHE A CA 1
ATOM 613 C C . PHE A 1 85 ? -2.038 1.130 -15.769 1.00 80.31 85 PHE A C 1
ATOM 615 O O . PHE A 1 85 ? -2.558 2.225 -15.969 1.00 80.31 85 PHE A O 1
ATOM 622 N N . SER A 1 86 ? -2.745 0.049 -15.456 1.00 83.44 86 SER A N 1
ATOM 623 C CA . SER A 1 86 ? -4.166 0.085 -15.129 1.00 83.44 86 SER A CA 1
ATOM 624 C C . SER A 1 86 ? -4.473 -0.970 -14.069 1.00 83.44 86 SER A C 1
ATOM 626 O O . SER A 1 86 ? -3.855 -2.036 -14.047 1.00 83.44 86 SER A O 1
ATOM 628 N N . ALA A 1 87 ? -5.422 -0.677 -13.178 1.00 83.81 87 ALA A N 1
ATOM 629 C CA . ALA A 1 87 ? -5.981 -1.680 -12.279 1.00 83.81 87 ALA A CA 1
ATOM 630 C C . ALA A 1 87 ? -7.081 -2.448 -13.017 1.00 83.81 87 ALA A C 1
ATOM 632 O O . ALA A 1 87 ? -8.145 -1.895 -13.280 1.00 83.81 87 ALA A O 1
ATOM 633 N N . ALA A 1 88 ? -6.839 -3.724 -13.321 1.00 86.06 88 ALA A N 1
ATOM 634 C CA . ALA A 1 88 ? -7.868 -4.595 -13.892 1.00 86.06 88 ALA A CA 1
ATOM 635 C C . ALA A 1 88 ? -8.939 -4.979 -12.855 1.00 86.06 88 ALA A C 1
ATOM 637 O O . ALA A 1 88 ? -10.121 -5.074 -13.175 1.00 86.06 88 ALA A O 1
ATOM 638 N N . SER A 1 89 ? -8.527 -5.196 -11.606 1.00 87.12 89 SER A N 1
ATOM 639 C CA . SER A 1 89 ? -9.415 -5.542 -10.497 1.00 87.12 89 SER A CA 1
ATOM 640 C C . SER A 1 89 ? -8.765 -5.197 -9.167 1.00 87.12 89 SER A C 1
ATOM 642 O O . SER A 1 89 ? -7.539 -5.240 -9.045 1.00 87.12 89 SER A O 1
ATOM 644 N N . THR A 1 90 ? -9.583 -4.946 -8.152 1.00 87.06 90 THR A N 1
ATOM 645 C CA . THR A 1 90 ? -9.136 -4.825 -6.767 1.00 87.06 90 THR A CA 1
ATOM 646 C C . THR A 1 90 ? -9.972 -5.739 -5.884 1.00 87.06 90 THR A C 1
ATOM 648 O O . THR A 1 90 ? -11.153 -5.979 -6.137 1.00 87.06 90 THR A O 1
ATOM 651 N N . SER A 1 91 ? -9.344 -6.288 -4.851 1.00 88.31 91 SER A N 1
ATOM 652 C CA . SER A 1 91 ? -10.025 -7.079 -3.833 1.00 88.31 91 SER A CA 1
ATOM 653 C C . SER A 1 91 ? -9.572 -6.618 -2.463 1.00 88.31 91 SER A C 1
ATOM 655 O O . SER A 1 91 ? -8.377 -6.426 -2.240 1.00 88.31 91 SER A O 1
ATOM 657 N N . TYR A 1 92 ? -10.523 -6.491 -1.549 1.00 86.06 92 TYR A N 1
ATOM 658 C CA . TYR A 1 92 ? -10.281 -6.118 -0.166 1.00 86.06 92 TYR A CA 1
ATOM 659 C C . TYR A 1 92 ? -10.939 -7.143 0.757 1.00 86.06 92 TYR A C 1
ATOM 661 O O . TYR A 1 92 ? -12.016 -7.659 0.447 1.00 86.06 92 TYR A O 1
ATOM 669 N N . ARG A 1 93 ? -10.260 -7.474 1.856 1.00 86.25 93 ARG A N 1
ATOM 670 C CA . ARG A 1 93 ? -10.755 -8.373 2.900 1.00 86.25 93 ARG A CA 1
ATOM 671 C C . ARG A 1 93 ? -10.289 -7.860 4.252 1.00 86.25 93 ARG A C 1
ATOM 673 O O . ARG A 1 93 ? -9.104 -7.566 4.409 1.00 86.25 93 ARG A O 1
ATOM 680 N N . ASP A 1 94 ? -11.203 -7.822 5.204 1.00 82.12 94 ASP A N 1
ATOM 681 C CA . ASP A 1 94 ? -10.962 -7.454 6.590 1.00 82.12 94 ASP A CA 1
ATOM 682 C C . ASP A 1 94 ? -11.875 -8.237 7.536 1.00 82.12 94 ASP A C 1
ATOM 684 O O . ASP A 1 94 ? -12.841 -8.887 7.135 1.00 82.12 94 ASP A O 1
ATOM 688 N N . GLU A 1 95 ? -11.525 -8.178 8.815 1.00 82.31 95 GLU A N 1
ATOM 689 C CA . GLU A 1 95 ? -12.401 -8.556 9.912 1.00 82.31 95 GLU A CA 1
ATOM 690 C C . GLU A 1 95 ? -12.583 -7.312 10.776 1.00 82.31 95 GLU A C 1
ATOM 692 O O . GLU A 1 95 ? -11.604 -6.711 11.227 1.00 82.31 95 GLU A O 1
ATOM 697 N N . ILE A 1 96 ? -13.835 -6.909 10.988 1.00 78.50 96 ILE A N 1
ATOM 698 C CA . ILE A 1 96 ? -14.171 -5.721 11.772 1.00 78.50 96 ILE A CA 1
ATOM 699 C C . ILE A 1 96 ? -14.902 -6.120 13.049 1.00 78.50 96 ILE A C 1
ATOM 701 O O . ILE A 1 96 ? -15.812 -6.947 13.035 1.00 78.50 96 ILE A O 1
ATOM 705 N N . ASN A 1 97 ? -14.524 -5.496 14.164 1.00 79.94 97 ASN A N 1
ATOM 706 C CA . ASN A 1 97 ? -15.267 -5.574 15.416 1.00 79.94 97 ASN A CA 1
ATOM 707 C C . ASN A 1 97 ? -15.983 -4.240 15.638 1.00 79.94 97 ASN A C 1
ATOM 709 O O . ASN A 1 97 ? -15.364 -3.248 16.022 1.00 79.94 97 ASN A O 1
ATOM 713 N N . VAL A 1 98 ? -17.282 -4.216 15.345 1.00 76.81 98 VAL A N 1
ATOM 714 C CA . VAL A 1 98 ? -18.133 -3.037 15.516 1.00 76.81 98 VAL A CA 1
ATOM 715 C C . VAL A 1 98 ? -18.998 -3.251 16.754 1.00 76.81 98 VAL A C 1
ATOM 717 O O . VAL A 1 98 ? -19.725 -4.238 16.849 1.00 76.81 98 VAL A O 1
ATOM 720 N N . GLY A 1 99 ? -18.902 -2.331 17.717 1.00 79.44 99 GLY A N 1
ATOM 721 C CA . GLY A 1 99 ? -19.687 -2.390 18.949 1.00 79.44 99 GLY A CA 1
ATOM 722 C C . GLY A 1 99 ? -21.199 -2.383 18.690 1.00 79.44 99 GLY A C 1
ATOM 723 O O . GLY A 1 99 ? -21.673 -1.867 17.678 1.00 79.44 99 GLY A O 1
ATOM 724 N N . SER A 1 100 ? -21.968 -2.950 19.623 1.00 82.50 100 SER A N 1
ATOM 725 C CA . SER A 1 100 ? -23.433 -2.988 19.527 1.00 82.50 100 SER A CA 1
ATOM 726 C C . SER A 1 100 ? -24.022 -1.582 19.378 1.00 82.50 100 SER A C 1
ATOM 728 O O . SER A 1 100 ? -23.671 -0.677 20.133 1.00 82.50 100 SER A O 1
ATOM 730 N N . GLY A 1 101 ? -24.925 -1.405 18.410 1.00 83.19 101 GLY A N 1
ATOM 731 C CA . GLY A 1 101 ? -25.559 -0.116 18.113 1.00 83.19 101 GLY A CA 1
ATOM 732 C C . GLY A 1 101 ? -24.709 0.855 17.282 1.00 83.19 101 GLY A C 1
ATOM 733 O O . GLY A 1 101 ? -25.184 1.947 16.980 1.00 83.19 101 GLY A O 1
ATOM 734 N N . THR A 1 102 ? -23.493 0.475 16.876 1.00 77.56 102 THR A N 1
ATOM 735 C CA . THR A 1 102 ? -22.604 1.310 16.054 1.00 77.56 102 THR A CA 1
ATOM 736 C C . THR A 1 102 ? -22.717 0.946 14.573 1.00 77.56 102 THR A C 1
ATOM 738 O O . THR A 1 102 ? -22.824 -0.223 14.212 1.00 77.56 102 THR A O 1
ATOM 741 N N . THR A 1 103 ? -22.663 1.950 13.693 1.00 77.44 103 THR A N 1
ATOM 742 C CA . THR A 1 103 ? -22.528 1.758 12.238 1.00 77.44 103 THR A CA 1
ATOM 743 C C . THR A 1 103 ? -21.141 2.211 11.797 1.00 77.44 103 THR A C 1
ATOM 745 O O . THR A 1 103 ? -20.724 3.318 12.128 1.00 77.44 103 THR A O 1
ATOM 748 N N . GLY A 1 104 ? -20.434 1.361 11.053 1.00 77.12 104 GLY A N 1
ATOM 749 C CA . GLY A 1 104 ? -19.165 1.697 10.407 1.00 77.12 104 GLY A CA 1
ATOM 750 C C . GLY A 1 104 ? -19.342 1.859 8.899 1.00 77.12 104 GLY A C 1
ATOM 751 O O . GLY A 1 104 ? -20.157 1.167 8.293 1.00 77.12 104 GLY A O 1
ATOM 752 N N . SER A 1 105 ? -18.568 2.758 8.293 1.00 79.75 105 SER A N 1
ATOM 753 C CA . SER A 1 105 ? -18.433 2.875 6.839 1.00 79.75 105 SER A CA 1
ATOM 754 C C . SER A 1 105 ? -16.954 2.865 6.480 1.00 79.75 105 SER A C 1
ATOM 756 O O . SER A 1 105 ? -16.150 3.501 7.162 1.00 79.75 105 SER A O 1
ATOM 758 N N . HIS A 1 106 ? -16.601 2.141 5.421 1.00 81.69 106 HIS A N 1
ATOM 759 C CA . HIS A 1 106 ? -15.234 2.042 4.933 1.00 81.69 106 HIS A CA 1
ATOM 760 C C . HIS A 1 106 ? -15.208 2.267 3.419 1.00 81.69 106 HIS A C 1
ATOM 762 O O . HIS A 1 106 ? -15.986 1.667 2.677 1.00 81.69 106 HIS A O 1
ATOM 768 N N . ILE A 1 107 ? -14.315 3.150 2.970 1.00 86.06 107 ILE A N 1
ATOM 769 C CA . ILE A 1 107 ? -14.112 3.481 1.560 1.00 86.06 107 ILE A CA 1
ATOM 770 C C . ILE A 1 107 ? -12.648 3.229 1.221 1.00 86.06 107 ILE A C 1
ATOM 772 O O . ILE A 1 107 ? -11.754 3.777 1.863 1.00 86.06 107 ILE A O 1
ATOM 776 N N . MET A 1 108 ? -12.425 2.443 0.171 1.00 85.62 108 MET A N 1
ATOM 777 C CA . MET A 1 108 ? -11.106 2.193 -0.397 1.00 85.62 108 MET A CA 1
ATOM 778 C C . MET A 1 108 ? -10.959 2.969 -1.702 1.00 85.62 108 MET A C 1
ATOM 780 O O . MET A 1 108 ? -11.761 2.803 -2.622 1.00 85.62 108 MET A O 1
ATOM 784 N N . THR A 1 109 ? -9.909 3.781 -1.792 1.00 87.69 109 THR A N 1
ATOM 785 C CA . THR A 1 109 ? -9.589 4.563 -2.989 1.00 87.69 109 THR A CA 1
ATOM 786 C C . THR A 1 109 ? -8.258 4.097 -3.555 1.00 87.69 109 THR A C 1
ATOM 788 O O . THR A 1 109 ? -7.272 3.992 -2.830 1.00 87.69 109 THR A O 1
ATOM 791 N N . TYR A 1 110 ? -8.224 3.855 -4.863 1.00 85.06 110 TYR A N 1
ATOM 792 C CA . TYR A 1 110 ? -7.022 3.455 -5.588 1.00 85.06 110 TYR A CA 1
ATOM 793 C C . TYR A 1 110 ? -6.694 4.522 -6.625 1.00 85.06 110 TYR A C 1
ATOM 795 O O . TYR A 1 110 ? -7.569 4.943 -7.381 1.00 85.06 110 TYR A O 1
ATOM 803 N N . ALA A 1 111 ? -5.438 4.951 -6.664 1.00 83.62 111 ALA A N 1
ATOM 804 C CA . ALA A 1 111 ? -4.960 5.937 -7.618 1.00 83.62 111 ALA A CA 1
ATOM 805 C C . ALA A 1 111 ? -3.561 5.557 -8.103 1.00 83.62 111 ALA A C 1
ATOM 807 O O . ALA A 1 111 ? -2.768 4.985 -7.357 1.00 83.62 111 ALA A O 1
ATOM 808 N N . PHE A 1 112 ? -3.268 5.912 -9.350 1.00 82.00 112 PHE A N 1
ATOM 809 C CA . PHE A 1 112 ? -1.945 5.785 -9.946 1.00 82.00 112 PHE A CA 1
ATOM 810 C C . PHE A 1 112 ? -1.369 7.186 -10.134 1.00 82.00 112 PHE A C 1
ATOM 812 O O . PHE A 1 112 ? -2.071 8.087 -10.591 1.00 82.00 112 PHE A O 1
ATOM 819 N N . GLN A 1 113 ? -0.107 7.362 -9.758 1.00 76.31 113 GLN A N 1
ATOM 820 C CA . GLN A 1 113 ? 0.655 8.592 -9.953 1.00 76.31 113 GLN A CA 1
ATOM 821 C C . GLN A 1 113 ? 1.970 8.193 -10.623 1.00 76.31 113 GLN A C 1
ATOM 823 O O . GLN A 1 113 ? 2.621 7.255 -10.159 1.00 76.31 113 GLN A O 1
ATOM 828 N N . GLY A 1 114 ? 2.319 8.853 -11.723 1.00 69.19 114 GLY A N 1
ATOM 829 C CA . GLY A 1 114 ? 3.486 8.546 -12.548 1.00 69.19 114 GLY A CA 1
ATOM 830 C C . GLY A 1 114 ? 3.939 9.759 -13.334 1.00 69.19 114 GLY A C 1
ATOM 831 O O . GLY A 1 114 ? 3.081 10.637 -13.582 1.00 69.19 114 GLY A O 1
#

Organism: NCBI:txid602035

Sequence (114 aa):
MLYPLAVAALLASFTQAAPLDTLTLTNISHWGTGCPQDSSVSVSTSGNSINAKYPSFAVTTTPQDQTSQFCGLAVTIAAPASWQFSAASTSYRDEINVGSGTTGSHIMTYAFQG

Secondary structure (DSSP, 8-state):
-PPP-----------PPPPGGGSEEEEEEEESTTS-TTPPPEEEEETTEEEEE-S-------TT-------EEEEEEE--TT-----S-----------TT-------------

InterPro domains:
  IPR025649 Protein of unknown function DUF4360 [PF14273] (22-114)
  IPR025649 Protein of unknown function DUF4360 [PTHR38847] (13-113)